Protein AF-A0A967S7W2-F1 (afdb_monomer)

Secondary structure (DSSP, 8-state):
-HHHHHHHHHHTT-HHHHHHHHHHHHTSTT--HHHHHHHHHHHHHHHHHHT-TT-

Foldseek 3Di:
DLLVVLVVCLVVVVLVVSLVSLVVQVVDPPRDPVNNVSSVVSVVVSCVVVVNPVD

Sequence (55 aa):
VIGARAMLRLWRGRWSAAADDAAAILEHPRVPPVDRIPALAVLGLLRARRGDPDA

Mean predicted aligned error: 3.73 Å

Solvent-accessible surface area (backbone atoms only — not comparable to full-atom values): 3047 Å² total; per-residue (Å²): 113,68,18,60,51,18,44,53,26,44,79,70,69,38,51,69,67,13,46,52,48,19,49,61,50,66,75,40,92,81,57,56,64,84,36,47,54,42,20,53,50,48,49,44,53,53,31,52,73,72,65,45,86,90,94

pLDDT: mean 90.63, std 9.26, range [57.09, 96.88]

Nearest PDB structures (foldseek):
  7kdt-a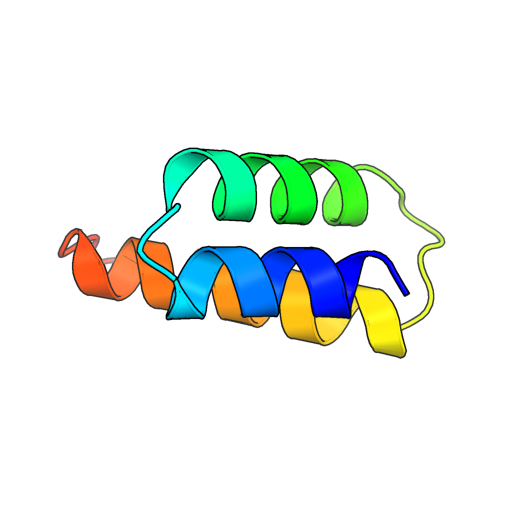ssembly1_A  TM=8.764E-01  e=2.784E+00  Homo sapiens
  4zlh-assembly1_A  TM=7.570E-01  e=2.182E+00  Escherichia coli O157:H7
  7qij-assembly2_NC  TM=7.928E-01  e=6.938E+00  Yersinia enterocolitica
  1td6-assembly1_A  TM=7.423E-01  e=5.117E+00  Mycoplasmoides pneumoniae

Radius of gyration: 10.46 Å; Cα contacts (8 Å, |Δi|>4): 66; chains: 1; bounding box: 22×20×27 Å

Structure (mmCIF, N/CA/C/O backbone):
data_AF-A0A967S7W2-F1
#
_entry.id   AF-A0A967S7W2-F1
#
loop_
_atom_site.group_PDB
_atom_site.id
_atom_site.type_symbol
_atom_site.label_atom_id
_atom_site.label_alt_id
_atom_site.label_comp_id
_atom_site.label_asym_id
_atom_site.label_entity_id
_atom_site.label_seq_id
_atom_site.pdbx_PDB_ins_code
_atom_site.Cartn_x
_atom_site.Cartn_y
_atom_site.Cartn_z
_atom_site.occupancy
_atom_site.B_iso_or_equiv
_atom_site.auth_seq_id
_atom_site.auth_comp_id
_atom_site.auth_asym_id
_atom_site.auth_atom_id
_atom_site.pdbx_PDB_model_num
ATOM 1 N N . VAL A 1 1 ? 3.203 4.711 -14.341 1.00 61.00 1 VAL A N 1
ATOM 2 C CA . VAL A 1 1 ? 3.668 4.061 -13.096 1.00 61.00 1 VAL A CA 1
ATOM 3 C C . VAL A 1 1 ? 2.426 3.555 -12.374 1.00 61.00 1 VAL A C 1
ATOM 5 O O . VAL A 1 1 ? 1.615 4.370 -11.939 1.00 61.00 1 VAL A O 1
ATOM 8 N N . ILE A 1 2 ? 2.166 2.247 -12.403 1.00 73.75 2 ILE A N 1
ATOM 9 C CA . ILE A 1 2 ? 0.915 1.656 -11.886 1.00 73.75 2 ILE A CA 1
ATOM 10 C C . ILE A 1 2 ? 0.855 1.812 -10.356 1.00 73.75 2 ILE A C 1
ATOM 12 O O . ILE A 1 2 ? -0.217 2.068 -9.810 1.00 73.75 2 ILE A O 1
ATOM 16 N N . GLY A 1 3 ? 2.005 1.816 -9.672 1.00 76.00 3 GLY A N 1
ATOM 17 C CA . GLY A 1 3 ? 2.102 2.066 -8.232 1.00 76.00 3 GLY A CA 1
ATOM 18 C C . GLY A 1 3 ? 1.565 3.440 -7.815 1.00 76.00 3 GLY A C 1
ATOM 19 O O . GLY A 1 3 ? 0.871 3.565 -6.806 1.00 76.00 3 GLY A O 1
ATOM 20 N N . ALA A 1 4 ? 1.771 4.471 -8.643 1.00 83.69 4 ALA A N 1
ATOM 21 C CA . ALA A 1 4 ? 1.198 5.799 -8.405 1.00 83.69 4 ALA A CA 1
ATOM 22 C C . ALA A 1 4 ? -0.341 5.795 -8.498 1.00 83.69 4 ALA A C 1
ATOM 24 O O . ALA A 1 4 ? -1.017 6.518 -7.763 1.00 83.69 4 ALA A O 1
ATOM 25 N N . ARG A 1 5 ? -0.916 4.947 -9.364 1.00 91.88 5 ARG A N 1
ATOM 26 C CA . ARG A 1 5 ? -2.371 4.779 -9.488 1.00 91.88 5 ARG A CA 1
ATOM 27 C C . ARG A 1 5 ? -2.965 4.079 -8.266 1.00 91.88 5 ARG A C 1
ATOM 29 O O . ARG A 1 5 ? -4.005 4.532 -7.783 1.00 91.88 5 ARG A O 1
ATOM 36 N N . ALA A 1 6 ? -2.295 3.049 -7.746 1.00 92.06 6 ALA A N 1
ATOM 37 C CA . ALA A 1 6 ? -2.697 2.367 -6.516 1.00 92.06 6 ALA A CA 1
ATOM 38 C C . ALA A 1 6 ? -2.751 3.352 -5.335 1.00 92.06 6 ALA A C 1
ATOM 40 O O . ALA A 1 6 ? -3.780 3.470 -4.667 1.00 92.06 6 ALA A O 1
ATOM 41 N N . MET A 1 7 ? -1.697 4.159 -5.160 1.00 93.00 7 MET A N 1
ATOM 42 C CA . MET A 1 7 ? -1.657 5.214 -4.142 1.00 93.00 7 MET A CA 1
ATOM 43 C C . MET A 1 7 ? -2.780 6.239 -4.329 1.00 93.00 7 MET A C 1
ATOM 45 O O . MET A 1 7 ? -3.496 6.556 -3.383 1.00 93.00 7 MET A O 1
ATOM 49 N N . LEU A 1 8 ? -3.011 6.726 -5.551 1.00 96.00 8 LEU A N 1
ATOM 50 C CA . LEU A 1 8 ? -4.096 7.676 -5.815 1.00 96.00 8 LEU A CA 1
ATOM 51 C C . LEU A 1 8 ? -5.479 7.099 -5.466 1.00 96.00 8 LEU A C 1
ATOM 53 O O . LEU A 1 8 ? 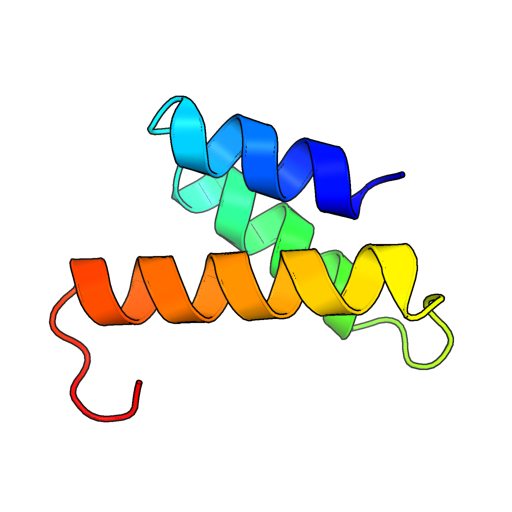-6.357 7.823 -4.993 1.00 96.00 8 LEU A O 1
ATOM 57 N N . ARG A 1 9 ? -5.709 5.805 -5.717 1.00 95.81 9 ARG A N 1
ATOM 58 C CA . ARG A 1 9 ? -6.960 5.128 -5.347 1.00 95.81 9 ARG A CA 1
ATOM 59 C C . ARG A 1 9 ? -7.104 5.007 -3.832 1.00 95.81 9 ARG A C 1
ATOM 61 O O . ARG A 1 9 ? -8.200 5.278 -3.344 1.00 95.81 9 ARG A O 1
ATOM 68 N N . LEU A 1 10 ? -6.021 4.709 -3.111 1.00 95.62 10 LEU A N 1
ATOM 69 C CA . LEU A 1 10 ? -5.999 4.694 -1.647 1.00 95.62 10 LEU A CA 1
ATOM 70 C C . LEU A 1 10 ? -6.428 6.052 -1.072 1.00 95.62 10 LEU A C 1
ATOM 72 O O . LEU A 1 10 ? -7.396 6.114 -0.314 1.00 95.62 10 LEU A O 1
ATOM 76 N N . TRP A 1 11 ? -5.773 7.138 -1.498 1.00 95.44 11 TRP A N 1
ATOM 77 C CA . TRP A 1 11 ? -6.065 8.500 -1.028 1.00 95.44 11 TRP A CA 1
ATOM 78 C C . TRP A 1 11 ? -7.493 8.957 -1.340 1.00 95.44 11 TRP A C 1
ATOM 80 O O . TRP A 1 11 ? -8.085 9.711 -0.577 1.00 95.44 11 TRP A O 1
ATOM 90 N N . ARG A 1 12 ? -8.078 8.471 -2.441 1.00 96.88 12 ARG A N 1
ATOM 91 C CA . ARG A 1 12 ? -9.470 8.758 -2.827 1.00 96.88 12 ARG A CA 1
ATOM 92 C C . ARG A 1 12 ? -10.507 7.870 -2.131 1.00 96.88 12 ARG A C 1
ATOM 94 O O . ARG A 1 12 ? -11.668 7.893 -2.526 1.00 96.88 12 ARG A O 1
ATOM 101 N N . GLY A 1 13 ? -10.110 7.037 -1.172 1.00 96.00 13 GLY A N 1
ATOM 102 C CA . GLY A 1 13 ? -11.035 6.133 -0.485 1.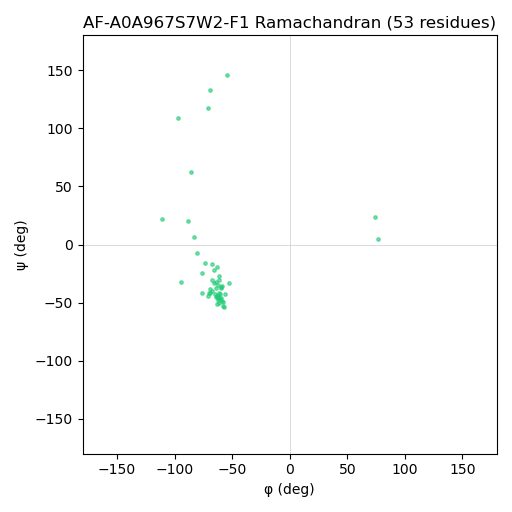00 96.00 13 GLY A CA 1
ATOM 103 C C . GLY A 1 13 ? -11.440 4.894 -1.294 1.00 96.00 13 GLY A C 1
ATOM 104 O O . GLY A 1 13 ? -12.263 4.104 -0.844 1.00 96.00 13 GLY A O 1
ATOM 105 N N . ARG A 1 14 ? -10.865 4.681 -2.487 1.00 96.88 14 ARG A N 1
ATOM 106 C CA . ARG A 1 14 ? -11.176 3.543 -3.370 1.00 96.88 14 ARG A CA 1
ATOM 107 C C . ARG A 1 14 ? -10.338 2.323 -2.988 1.00 96.88 14 ARG A C 1
ATOM 109 O O . ARG A 1 14 ? -9.506 1.866 -3.766 1.00 96.88 14 ARG A O 1
ATOM 116 N N . TRP A 1 15 ? -10.534 1.832 -1.768 1.00 94.94 15 TRP A N 1
ATOM 117 C CA . TRP A 1 15 ? -9.643 0.865 -1.120 1.00 94.94 15 TRP A CA 1
ATOM 118 C C . TRP A 1 15 ? -9.548 -0.482 -1.833 1.00 94.94 15 TRP A C 1
ATOM 120 O O . TRP A 1 15 ? -8.437 -0.964 -2.023 1.00 94.94 15 TRP A O 1
ATOM 130 N N . SER A 1 16 ? -10.665 -1.065 -2.278 1.00 96.00 16 SER A N 1
ATOM 131 C CA . SER A 1 16 ? -10.638 -2.347 -3.002 1.00 96.00 16 SER A CA 1
ATOM 132 C C . SER A 1 16 ? -9.837 -2.227 -4.298 1.00 96.00 16 SER A C 1
ATOM 134 O O . SER A 1 16 ? -8.855 -2.929 -4.486 1.00 96.00 16 SER A O 1
ATOM 136 N N . ALA A 1 17 ? -10.135 -1.211 -5.111 1.00 96.19 17 ALA A N 1
ATOM 137 C CA . ALA A 1 17 ? -9.417 -0.969 -6.362 1.00 96.19 17 ALA A CA 1
ATOM 138 C C . ALA A 1 17 ? -7.937 -0.575 -6.167 1.00 96.19 17 ALA A C 1
ATOM 140 O O . ALA A 1 17 ? -7.153 -0.660 -7.114 1.00 96.19 17 ALA A O 1
ATOM 141 N N . ALA A 1 18 ? -7.564 -0.066 -4.987 1.00 96.56 18 ALA A N 1
ATOM 142 C CA . ALA A 1 18 ? -6.172 0.176 -4.616 1.00 96.56 18 ALA A CA 1
ATOM 143 C C . ALA A 1 18 ? -5.459 -1.135 -4.254 1.00 96.56 18 ALA A C 1
ATOM 145 O O . ALA A 1 18 ? -4.325 -1.336 -4.681 1.00 96.56 18 ALA A O 1
ATOM 146 N N . ALA A 1 19 ? -6.133 -2.022 -3.514 1.00 96.44 19 ALA A N 1
ATOM 147 C CA . ALA A 1 19 ? -5.631 -3.354 -3.191 1.00 96.44 19 ALA A CA 1
ATOM 148 C C . ALA A 1 19 ? -5.437 -4.205 -4.453 1.00 96.44 19 ALA A C 1
ATOM 150 O O . ALA A 1 19 ? -4.376 -4.800 -4.599 1.00 96.44 19 ALA A O 1
ATOM 151 N N . ASP A 1 20 ? -6.396 -4.189 -5.382 1.00 96.75 20 ASP A N 1
ATOM 152 C CA . ASP A 1 20 ? -6.317 -4.948 -6.638 1.00 96.75 20 ASP A CA 1
ATOM 153 C C . ASP A 1 20 ? -5.129 -4.489 -7.500 1.00 96.75 20 ASP A C 1
ATOM 155 O O . ASP A 1 20 ? -4.341 -5.305 -7.974 1.00 96.75 20 ASP A O 1
ATOM 159 N N . ASP A 1 21 ? -4.946 -3.169 -7.656 1.00 95.44 21 ASP A N 1
ATOM 160 C CA . ASP A 1 21 ? -3.795 -2.612 -8.382 1.00 95.44 21 ASP A CA 1
ATOM 161 C C . ASP A 1 21 ? -2.466 -2.995 -7.703 1.00 95.44 21 ASP A C 1
ATOM 163 O O . ASP A 1 21 ? -1.490 -3.308 -8.386 1.00 95.44 21 ASP A O 1
ATOM 167 N N . ALA A 1 22 ? -2.409 -2.948 -6.368 1.00 95.62 22 ALA A N 1
ATOM 168 C CA . ALA A 1 22 ? -1.208 -3.290 -5.614 1.00 95.62 22 ALA A CA 1
ATOM 169 C C . ALA A 1 22 ? -0.881 -4.791 -5.689 1.00 95.62 22 ALA A C 1
ATOM 171 O O . ALA A 1 22 ? 0.282 -5.145 -5.871 1.00 95.62 22 ALA A O 1
ATOM 172 N N . ALA A 1 23 ? -1.883 -5.667 -5.599 1.00 95.44 23 ALA A N 1
ATOM 173 C CA . ALA A 1 23 ? -1.712 -7.111 -5.732 1.00 95.44 23 ALA A CA 1
ATOM 174 C C . ALA A 1 23 ? -1.196 -7.482 -7.129 1.00 95.44 23 ALA A C 1
ATOM 176 O O . ALA A 1 23 ? -0.173 -8.155 -7.234 1.00 95.44 23 ALA A O 1
ATOM 177 N N . ALA A 1 24 ? -1.805 -6.934 -8.187 1.00 95.00 24 ALA A N 1
ATOM 178 C CA . ALA A 1 24 ? -1.378 -7.172 -9.566 1.00 95.00 24 ALA A CA 1
ATOM 179 C C . ALA A 1 24 ? 0.084 -6.754 -9.819 1.00 95.00 24 ALA A C 1
ATOM 181 O O . ALA A 1 24 ? 0.813 -7.410 -10.561 1.00 95.00 24 ALA A O 1
ATOM 182 N N . ILE A 1 25 ? 0.550 -5.676 -9.177 1.00 94.38 25 ILE A N 1
ATOM 183 C CA . ILE A 1 25 ? 1.964 -5.280 -9.218 1.00 94.38 25 ILE A CA 1
ATOM 184 C C . ILE A 1 25 ? 2.857 -6.343 -8.560 1.00 94.38 25 ILE A C 1
ATOM 186 O O . ILE A 1 25 ? 3.913 -6.678 -9.095 1.00 94.38 25 ILE A O 1
ATOM 190 N N . LEU A 1 26 ? 2.469 -6.852 -7.391 1.00 94.12 26 LEU A N 1
ATOM 191 C CA . LEU A 1 26 ? 3.297 -7.775 -6.612 1.00 94.12 26 LEU A CA 1
ATOM 192 C C . LEU A 1 26 ? 3.312 -9.203 -7.171 1.00 94.12 26 LEU A C 1
ATOM 194 O O . LEU A 1 26 ? 4.295 -9.912 -6.966 1.00 94.12 26 LEU A O 1
ATOM 198 N N . GLU A 1 27 ? 2.284 -9.601 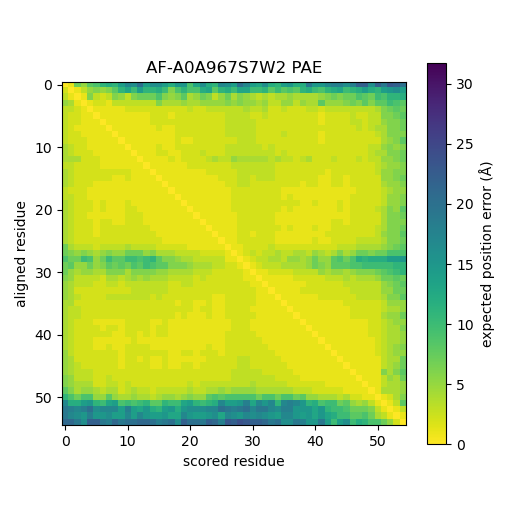-7.920 1.00 95.19 27 GLU A N 1
ATOM 199 C CA . GLU A 1 27 ? 2.245 -10.861 -8.676 1.00 95.19 27 GLU A CA 1
ATOM 200 C C . GLU A 1 27 ? 3.314 -10.930 -9.777 1.00 95.19 27 GLU A C 1
ATOM 202 O O . GLU A 1 27 ? 3.671 -12.010 -10.250 1.00 95.19 27 GLU A O 1
ATOM 207 N N . HIS A 1 28 ? 3.862 -9.788 -10.195 1.00 91.25 28 HIS A N 1
ATOM 208 C CA . HIS A 1 28 ? 4.891 -9.721 -11.220 1.00 91.25 28 HIS A CA 1
ATOM 209 C C . HIS A 1 28 ? 6.299 -9.638 -10.591 1.00 91.25 28 HIS A C 1
ATOM 211 O O . HIS A 1 28 ? 6.710 -8.592 -10.083 1.00 91.25 28 HIS A O 1
ATOM 217 N N . PRO A 1 29 ? 7.120 -10.704 -10.678 1.00 80.38 29 PRO A N 1
ATOM 218 C CA . P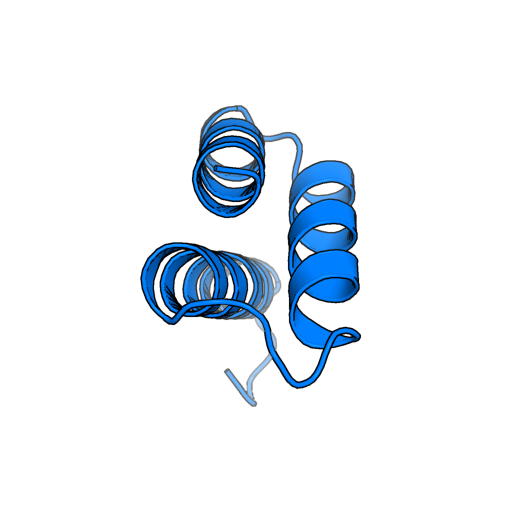RO A 1 29 ? 8.378 -10.804 -9.928 1.00 80.38 29 PRO A CA 1
ATOM 219 C C . PRO A 1 29 ? 9.462 -9.804 -10.359 1.00 80.38 29 PRO A C 1
ATOM 221 O O . PRO A 1 29 ? 10.420 -9.584 -9.621 1.00 80.38 29 PRO A O 1
ATOM 224 N N . ARG A 1 30 ? 9.325 -9.190 -11.542 1.00 90.44 30 ARG A N 1
ATOM 225 C CA . ARG A 1 30 ? 1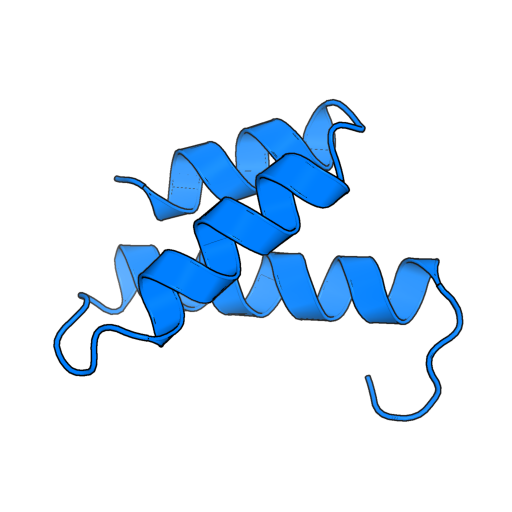0.310 -8.270 -12.140 1.00 90.44 30 ARG A CA 1
ATOM 226 C C . ARG A 1 30 ? 9.835 -6.815 -12.205 1.00 90.44 30 ARG A C 1
ATOM 228 O O . ARG A 1 30 ? 10.346 -6.043 -13.013 1.00 90.44 30 ARG A O 1
ATOM 235 N N . VAL A 1 31 ? 8.864 -6.426 -11.377 1.00 91.94 31 VAL A N 1
ATOM 236 C CA . VAL A 1 31 ? 8.420 -5.027 -11.329 1.00 91.94 31 VAL A CA 1
ATOM 237 C C . VAL A 1 31 ? 9.513 -4.134 -10.728 1.00 91.94 31 VAL A C 1
ATOM 239 O O . VAL A 1 31 ? 10.070 -4.478 -9.680 1.00 91.94 31 VAL A O 1
ATOM 242 N N . PRO A 1 32 ? 9.820 -2.981 -11.356 1.00 92.94 32 PRO A N 1
ATOM 243 C CA . PRO A 1 32 ? 10.780 -2.028 -10.820 1.00 92.94 32 PRO A CA 1
ATOM 244 C C . PRO A 1 32 ? 10.449 -1.591 -9.381 1.00 92.94 32 PRO A C 1
ATOM 246 O O . PRO A 1 32 ? 9.272 -1.407 -9.050 1.00 92.94 32 PRO A O 1
ATOM 249 N N . PRO A 1 33 ? 11.458 -1.323 -8.527 1.00 92.50 33 PRO A N 1
ATOM 250 C CA . PRO A 1 33 ? 11.235 -0.873 -7.150 1.00 92.50 33 PRO A CA 1
ATOM 251 C C . PRO A 1 33 ? 10.304 0.343 -7.023 1.00 92.50 33 PRO A C 1
ATOM 253 O O . PRO A 1 33 ? 9.519 0.413 -6.079 1.00 92.50 33 PRO A O 1
ATOM 256 N N . VAL A 1 34 ? 10.333 1.258 -8.000 1.00 93.00 34 VAL A N 1
ATOM 257 C CA . VAL A 1 34 ? 9.482 2.463 -8.034 1.00 93.00 34 VAL A CA 1
ATOM 258 C C . VAL A 1 34 ? 7.980 2.153 -8.089 1.00 93.00 34 VAL A C 1
ATOM 260 O O . VAL A 1 34 ? 7.178 2.941 -7.599 1.00 93.00 34 VAL A O 1
ATOM 263 N N . ASP A 1 35 ? 7.587 1.001 -8.635 1.00 92.50 35 ASP A N 1
ATOM 264 C CA . ASP A 1 35 ? 6.200 0.522 -8.626 1.00 92.50 35 ASP A CA 1
ATOM 265 C C . ASP A 1 35 ? 5.937 -0.424 -7.438 1.00 92.50 35 ASP A C 1
ATOM 267 O O . ASP A 1 35 ? 4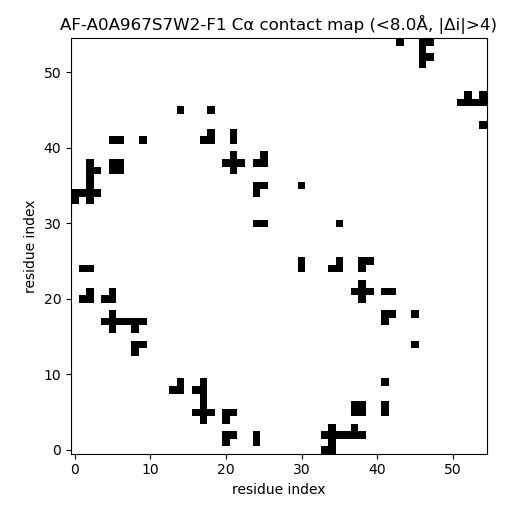.841 -0.428 -6.876 1.00 92.50 35 ASP A O 1
ATOM 271 N N . ARG A 1 36 ? 6.950 -1.189 -7.008 1.00 93.88 36 ARG A N 1
ATOM 272 C CA . ARG A 1 36 ? 6.829 -2.180 -5.925 1.00 93.88 36 ARG A CA 1
ATOM 273 C C . ARG A 1 36 ? 6.666 -1.554 -4.538 1.00 93.88 36 ARG A C 1
ATOM 275 O O . ARG A 1 36 ? 5.826 -2.006 -3.764 1.00 93.88 36 ARG A O 1
ATOM 282 N N . ILE A 1 37 ? 7.449 -0.523 -4.218 1.00 94.69 37 ILE A N 1
ATOM 283 C CA . ILE A 1 37 ? 7.395 0.175 -2.922 1.00 94.69 37 ILE A CA 1
ATOM 284 C C . ILE A 1 37 ? 5.993 0.749 -2.643 1.00 94.69 37 ILE A C 1
ATOM 286 O O . ILE A 1 37 ? 5.426 0.423 -1.598 1.00 94.69 37 ILE A O 1
ATOM 290 N N . PRO A 1 38 ? 5.379 1.548 -3.543 1.00 94.81 38 PRO A N 1
ATOM 291 C CA . PRO A 1 38 ? 4.036 2.066 -3.297 1.00 94.81 38 PRO A CA 1
ATOM 292 C C . PRO A 1 38 ? 2.972 0.963 -3.226 1.00 94.81 38 PRO A C 1
ATOM 294 O O . PRO A 1 38 ? 2.039 1.097 -2.441 1.00 94.81 38 PRO A O 1
ATOM 297 N N . ALA A 1 39 ? 3.107 -0.142 -3.970 1.00 95.56 39 ALA A N 1
ATOM 298 C CA . ALA A 1 39 ? 2.187 -1.277 -3.856 1.00 95.56 39 ALA A CA 1
ATOM 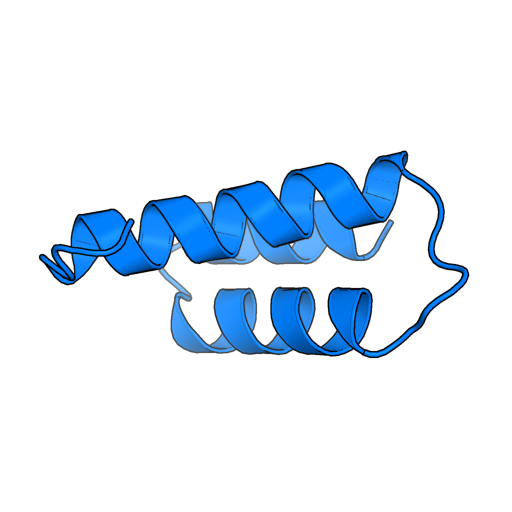299 C C . ALA A 1 39 ? 2.218 -1.915 -2.452 1.00 95.56 39 ALA A C 1
ATOM 301 O O . ALA A 1 39 ? 1.167 -2.147 -1.852 1.00 95.56 39 ALA A O 1
ATOM 302 N N . LEU A 1 40 ? 3.413 -2.131 -1.888 1.00 95.62 40 LEU A N 1
ATOM 303 C CA . LEU A 1 40 ? 3.567 -2.633 -0.517 1.00 95.62 40 LEU A CA 1
ATOM 304 C C . LEU A 1 40 ? 2.991 -1.656 0.516 1.00 95.62 40 LEU A C 1
ATOM 306 O O . LEU A 1 40 ? 2.254 -2.076 1.407 1.00 95.62 40 LEU A O 1
ATOM 310 N N . ALA A 1 41 ? 3.267 -0.357 0.364 1.00 96.25 41 ALA A N 1
ATOM 311 C CA . ALA A 1 41 ? 2.737 0.674 1.255 1.00 96.25 41 ALA A CA 1
ATOM 312 C C . ALA A 1 41 ? 1.199 0.714 1.242 1.00 96.25 41 ALA A C 1
ATOM 314 O O . ALA A 1 41 ? 0.581 0.790 2.303 1.00 96.25 41 ALA A O 1
ATOM 315 N N . VAL A 1 42 ? 0.569 0.605 0.063 1.00 96.75 42 VAL A N 1
ATOM 316 C CA . VAL A 1 42 ? -0.897 0.536 -0.059 1.00 96.75 42 VAL A CA 1
ATOM 317 C C . VAL A 1 42 ? -1.461 -0.638 0.736 1.00 96.75 42 VAL A C 1
ATOM 319 O O . VAL A 1 42 ? -2.398 -0.444 1.509 1.00 96.75 42 VAL A O 1
ATOM 322 N N . LEU A 1 43 ? -0.902 -1.842 0.580 1.00 95.62 43 LEU A N 1
ATOM 323 C CA . LEU A 1 43 ? -1.400 -3.017 1.298 1.00 95.62 43 LEU A CA 1
ATOM 324 C C . LEU A 1 43 ? -1.202 -2.898 2.813 1.00 95.62 43 LEU A C 1
ATOM 326 O O . LEU A 1 43 ? -2.131 -3.204 3.556 1.00 95.62 43 LEU A O 1
ATOM 330 N N . GLY A 1 44 ? -0.046 -2.407 3.271 1.00 95.00 44 GLY A N 1
ATOM 331 C CA . GLY A 1 44 ? 0.215 -2.181 4.699 1.00 95.00 44 GLY A CA 1
ATOM 332 C C . GLY A 1 44 ? -0.767 -1.185 5.323 1.00 95.00 44 GLY A C 1
ATOM 333 O O . GLY A 1 44 ? -1.393 -1.474 6.340 1.00 95.00 44 GLY A O 1
ATOM 334 N N . LEU A 1 45 ? -1.003 -0.048 4.661 1.00 95.25 45 LEU A N 1
ATOM 335 C CA . LEU A 1 45 ? -1.960 0.961 5.130 1.00 95.25 45 LEU A CA 1
ATOM 336 C C . LEU A 1 45 ? -3.403 0.437 5.161 1.00 95.25 45 LEU A C 1
ATOM 338 O O . LEU A 1 45 ? -4.164 0.769 6.070 1.00 95.25 45 LEU A O 1
ATOM 342 N N . LEU A 1 46 ? -3.797 -0.388 4.186 1.00 94.88 46 LEU A N 1
ATOM 343 C CA . LEU A 1 46 ? -5.123 -1.008 4.172 1.00 94.88 46 LEU A CA 1
ATOM 344 C C . LEU A 1 46 ? -5.295 -2.052 5.280 1.00 94.88 46 LEU A C 1
ATOM 346 O O . LEU A 1 46 ? -6.378 -2.110 5.864 1.00 94.88 46 LEU A O 1
ATOM 350 N N . ARG A 1 47 ? -4.256 -2.839 5.588 1.00 92.19 47 ARG A N 1
ATOM 351 C CA . ARG A 1 47 ? -4.250 -3.776 6.726 1.00 92.19 47 ARG A CA 1
ATOM 352 C C . ARG A 1 47 ? -4.384 -3.033 8.051 1.00 92.19 47 ARG A C 1
ATOM 354 O O . ARG A 1 47 ? -5.335 -3.289 8.786 1.00 92.19 47 ARG A O 1
ATOM 361 N N . ALA A 1 48 ? -3.546 -2.019 8.272 1.00 93.00 48 ALA A N 1
ATOM 362 C CA . ALA A 1 48 ? -3.614 -1.170 9.459 1.00 93.00 48 ALA A CA 1
ATOM 363 C C . ALA A 1 48 ? -5.002 -0.522 9.626 1.00 93.00 48 ALA A C 1
ATOM 365 O O . ALA A 1 48 ? -5.573 -0.525 10.712 1.00 93.00 48 ALA A O 1
ATOM 366 N N . 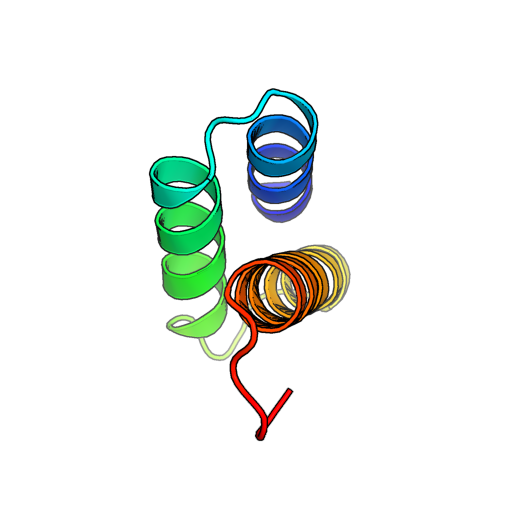ARG A 1 49 ? -5.605 -0.030 8.532 1.00 90.50 49 ARG A N 1
ATOM 367 C CA . ARG A 1 49 ? -6.965 0.539 8.548 1.00 90.50 49 ARG A CA 1
ATOM 368 C C . ARG A 1 49 ? -8.044 -0.477 8.941 1.00 90.50 49 ARG A C 1
ATOM 370 O O . ARG A 1 49 ? -9.041 -0.086 9.541 1.00 90.50 49 ARG A O 1
ATOM 377 N N . ARG A 1 50 ? -7.889 -1.747 8.557 1.00 89.19 50 ARG A N 1
ATOM 378 C CA . ARG A 1 50 ? -8.837 -2.829 8.880 1.00 89.19 50 ARG A CA 1
ATOM 379 C C . ARG A 1 50 ? -8.655 -3.378 10.297 1.00 89.19 50 ARG A C 1
ATOM 381 O O . ARG A 1 50 ? -9.496 -4.158 10.726 1.00 89.19 50 ARG A O 1
ATOM 388 N N . GLY A 1 51 ? -7.606 -2.959 11.008 1.00 89.19 51 GLY A N 1
ATOM 389 C CA . GLY A 1 51 ? -7.254 -3.502 12.319 1.00 89.19 51 GLY A CA 1
ATOM 390 C C . GLY A 1 51 ? -6.643 -4.901 12.240 1.00 89.19 51 GLY A C 1
ATOM 391 O O . GLY A 1 51 ? -6.750 -5.652 13.203 1.00 89.19 51 GLY A O 1
ATOM 392 N N . ASP A 1 52 ? -6.053 -5.264 11.097 1.00 80.50 52 ASP A N 1
ATOM 393 C CA . ASP A 1 52 ? -5.350 -6.537 10.931 1.00 80.50 52 ASP A CA 1
ATOM 394 C C . ASP A 1 52 ? -4.038 -6.501 11.747 1.00 80.50 52 ASP A C 1
ATOM 396 O O . ASP A 1 52 ? -3.210 -5.618 11.493 1.00 80.50 52 ASP A O 1
ATOM 400 N N . PRO A 1 53 ? -3.868 -7.374 12.759 1.00 63.94 53 PRO A N 1
ATOM 401 C CA . PRO A 1 53 ? -2.754 -7.299 13.703 1.00 63.94 53 PRO A CA 1
ATOM 402 C C . PRO A 1 53 ? -1.403 -7.730 13.115 1.00 63.94 53 PRO A C 1
ATOM 404 O O . PRO A 1 53 ? -0.378 -7.391 13.700 1.00 63.94 53 PRO A O 1
ATOM 407 N N . ASP A 1 54 ? -1.382 -8.416 11.967 1.00 69.94 54 ASP A N 1
ATOM 408 C CA . ASP A 1 54 ? -0.149 -8.886 11.309 1.00 69.94 54 ASP A CA 1
ATOM 409 C C . ASP A 1 54 ? 0.456 -7.841 10.336 1.00 69.94 54 ASP A C 1
ATOM 411 O O . ASP A 1 54 ? 1.197 -8.190 9.410 1.00 69.94 54 ASP A O 1
ATOM 415 N N . ALA A 1 55 ? 0.093 -6.560 10.491 1.00 57.09 55 ALA A N 1
ATOM 416 C CA . ALA A 1 55 ? 0.519 -5.448 9.631 1.00 57.09 55 ALA A CA 1
ATOM 417 C C . ALA A 1 55 ? 1.955 -4.962 9.891 1.00 57.09 55 ALA A C 1
ATOM 419 O O . ALA A 1 55 ? 2.345 -4.819 11.071 1.00 57.09 55 ALA A O 1
#